Protein AF-A0A2D9KYJ1-F1 (afdb_monomer_lite)

Secondary structure (DSSP, 8-state):
----HHHHHHHHHHS----HHHHHHHHTS-HHHHHHHHTT--S---HHHHHHHHHHHHHHGGG-

Foldseek 3Di:
DPDPLLNVLLVLLVPDPDQLCRLCVVLVHHSVLSVCSNVVNDPDNDPVSSVSSSVVSVVCVVVD

Radius of gyration: 10.8 Å; chains: 1; bounding box: 32×18×30 Å

Structure (mmCIF, N/CA/C/O backbone):
data_AF-A0A2D9KYJ1-F1
#
_entry.id   AF-A0A2D9KYJ1-F1
#
loop_
_atom_site.group_PDB
_atom_site.id
_atom_site.type_symbol
_atom_site.label_atom_id
_atom_site.label_alt_id
_atom_site.label_comp_id
_atom_site.label_asym_id
_atom_site.label_entity_id
_atom_site.label_seq_id
_atom_site.pdbx_PDB_ins_code
_atom_site.Cartn_x
_atom_site.Cartn_y
_atom_site.Cartn_z
_atom_site.occupancy
_atom_site.B_iso_or_equiv
_atom_site.auth_seq_id
_atom_site.auth_comp_id
_atom_site.auth_asym_id
_atom_site.auth_atom_id
_atom_site.pdbx_PDB_model_num
ATOM 1 N N . MET A 1 1 ? -22.715 6.948 -6.018 1.00 43.47 1 MET A N 1
ATOM 2 C CA . MET A 1 1 ? -21.962 6.447 -4.846 1.00 43.47 1 MET A CA 1
ATOM 3 C C . MET A 1 1 ? -20.541 6.984 -4.921 1.00 43.47 1 MET A C 1
ATOM 5 O O . MET A 1 1 ? -19.794 6.553 -5.794 1.00 43.47 1 MET A O 1
ATOM 9 N N . ASN A 1 2 ? -2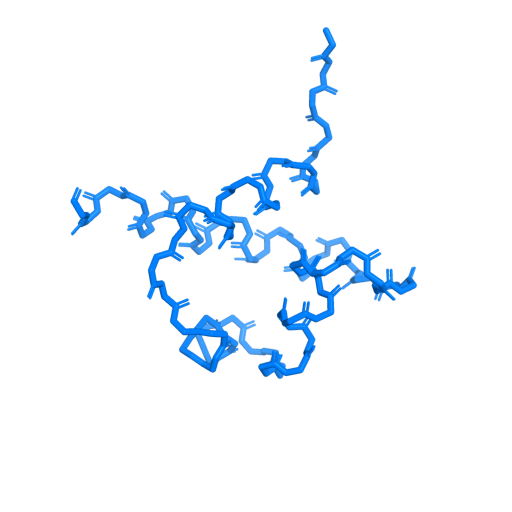0.182 7.947 -4.068 1.00 49.50 2 ASN A N 1
ATOM 10 C CA . ASN A 1 2 ? -18.789 8.378 -3.923 1.00 49.50 2 ASN A CA 1
ATOM 11 C C . ASN A 1 2 ? -17.999 7.210 -3.323 1.00 49.50 2 ASN A C 1
ATOM 13 O O . ASN A 1 2 ? -18.184 6.887 -2.154 1.00 49.50 2 ASN A O 1
ATOM 17 N N . LYS A 1 3 ? -17.175 6.537 -4.134 1.00 60.38 3 LYS A N 1
ATOM 18 C CA . LYS A 1 3 ? -16.267 5.481 -3.656 1.00 60.38 3 LYS A CA 1
ATOM 19 C C . LYS A 1 3 ? -15.280 6.122 -2.692 1.00 60.38 3 LYS A C 1
ATOM 21 O O . LYS A 1 3 ? -14.600 7.073 -3.091 1.00 60.38 3 LYS A O 1
ATOM 26 N N . ASN A 1 4 ? -15.195 5.632 -1.459 1.00 85.88 4 ASN A N 1
ATOM 27 C CA . ASN A 1 4 ? -14.249 6.202 -0.505 1.00 85.88 4 ASN A CA 1
ATOM 28 C C . ASN A 1 4 ? -12.807 5.931 -0.993 1.00 85.88 4 ASN A C 1
ATOM 30 O O . ASN A 1 4 ? -12.558 4.964 -1.718 1.00 85.88 4 ASN A O 1
ATOM 34 N N . LEU A 1 5 ? -11.857 6.810 -0.651 1.00 88.38 5 LEU A N 1
ATOM 35 C CA . LEU A 1 5 ? -10.463 6.705 -1.108 1.00 88.38 5 LEU A CA 1
ATOM 36 C C . LEU A 1 5 ? -9.876 5.313 -0.822 1.00 88.38 5 LEU A C 1
ATOM 38 O O . LEU A 1 5 ? -9.187 4.744 -1.660 1.00 88.38 5 LEU A O 1
ATOM 42 N N . TYR A 1 6 ? -10.209 4.743 0.335 1.00 88.38 6 TYR A N 1
ATOM 43 C CA . TYR A 1 6 ? -9.736 3.434 0.765 1.00 88.38 6 TYR A CA 1
ATOM 44 C C . TYR A 1 6 ? -10.174 2.308 -0.187 1.00 88.38 6 TYR A C 1
ATOM 46 O O . TYR A 1 6 ? -9.334 1.542 -0.648 1.00 88.38 6 TYR A O 1
ATOM 54 N N . GLU A 1 7 ? -11.445 2.253 -0.580 1.00 89.62 7 GLU A N 1
ATOM 55 C CA . GLU A 1 7 ? -11.964 1.282 -1.552 1.00 89.62 7 GLU A CA 1
ATOM 56 C C . GLU A 1 7 ? -11.301 1.420 -2.925 1.00 89.62 7 GLU A C 1
ATOM 58 O O . GLU A 1 7 ? -11.072 0.424 -3.615 1.00 89.62 7 GLU A O 1
ATOM 63 N N . GLN A 1 8 ? -10.992 2.650 -3.343 1.00 90.94 8 GLN A N 1
ATOM 64 C CA . GLN A 1 8 ? -10.266 2.889 -4.590 1.00 90.94 8 GLN A CA 1
ATOM 65 C C . GLN A 1 8 ? -8.829 2.375 -4.490 1.00 90.94 8 GLN A C 1
ATOM 67 O O . GLN A 1 8 ? -8.365 1.675 -5.388 1.00 90.94 8 GLN A O 1
ATOM 72 N N . THR A 1 9 ? -8.157 2.645 -3.372 1.00 92.12 9 THR A N 1
ATOM 73 C CA . THR A 1 9 ? -6.809 2.147 -3.093 1.00 92.12 9 THR A CA 1
ATOM 74 C C . THR A 1 9 ? -6.762 0.624 -3.052 1.00 92.12 9 THR A C 1
ATOM 76 O O . THR A 1 9 ? -5.843 0.042 -3.615 1.00 92.12 9 THR A O 1
ATOM 79 N N . LEU A 1 10 ? -7.767 -0.044 -2.475 1.00 91.31 10 LEU A N 1
ATOM 80 C CA . LEU A 1 10 ? -7.855 -1.509 -2.495 1.00 91.31 10 LEU A CA 1
ATOM 81 C C . LEU A 1 10 ? -7.959 -2.060 -3.918 1.00 91.31 10 LEU A C 1
ATOM 83 O O . LEU A 1 10 ? -7.299 -3.040 -4.249 1.00 91.31 10 LEU A O 1
ATOM 87 N N . LYS A 1 11 ? -8.752 -1.420 -4.783 1.00 90.81 11 LYS A N 1
ATOM 88 C CA . LYS A 1 11 ? -8.860 -1.822 -6.193 1.00 90.81 11 LYS A CA 1
ATOM 89 C C . LYS A 1 11 ? -7.544 -1.652 -6.936 1.00 90.81 11 LYS A C 1
ATOM 91 O O . LYS A 1 11 ? -7.176 -2.533 -7.701 1.00 90.81 11 LYS A O 1
ATOM 96 N N . LEU A 1 12 ? -6.843 -0.544 -6.702 1.00 91.44 12 LEU A N 1
ATOM 97 C CA . LEU A 1 12 ? -5.522 -0.314 -7.282 1.00 91.44 12 LEU A CA 1
ATOM 98 C C . LEU A 1 12 ? -4.511 -1.350 -6.792 1.00 91.44 12 LEU A C 1
ATOM 100 O O . LEU A 1 12 ? -3.772 -1.903 -7.595 1.00 91.44 12 LEU A O 1
ATOM 104 N N . LEU A 1 13 ? -4.519 -1.647 -5.494 1.00 90.69 13 LEU A N 1
ATOM 105 C CA . LEU A 1 13 ? -3.591 -2.591 -4.887 1.00 90.69 13 LEU A CA 1
ATOM 106 C C . LEU A 1 13 ? -3.846 -4.032 -5.351 1.00 90.69 13 LEU A C 1
ATOM 108 O O . LEU A 1 13 ? -2.896 -4.777 -5.540 1.00 90.69 13 LEU A O 1
ATOM 112 N N . ASN A 1 14 ? -5.109 -4.415 -5.561 1.00 90.12 14 ASN A N 1
ATOM 113 C CA . ASN A 1 14 ? -5.481 -5.736 -6.081 1.00 90.12 14 ASN A CA 1
ATOM 114 C C . ASN A 1 14 ? -5.254 -5.886 -7.590 1.00 90.12 14 ASN A C 1
ATOM 116 O O . ASN A 1 14 ? -5.084 -7.003 -8.059 1.00 90.12 14 ASN A O 1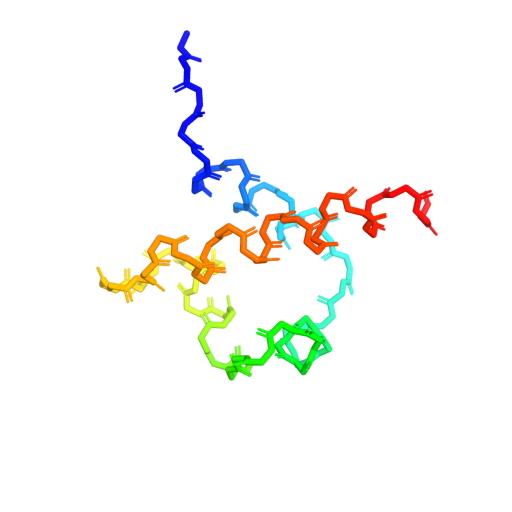
ATOM 120 N N . ALA A 1 15 ? -5.282 -4.787 -8.347 1.00 90.44 15 ALA A N 1
ATOM 121 C CA . ALA A 1 15 ? -5.000 -4.787 -9.783 1.00 90.44 15 ALA A CA 1
ATOM 122 C C . ALA A 1 15 ? -3.507 -4.612 -10.105 1.00 90.44 15 ALA A C 1
ATOM 124 O O . ALA A 1 15 ? -3.135 -4.620 -11.272 1.00 90.44 15 ALA A O 1
ATOM 125 N N . SER A 1 16 ? -2.671 -4.378 -9.094 1.00 87.81 16 SER A N 1
ATOM 126 C CA . SER A 1 16 ? -1.241 -4.154 -9.257 1.00 87.81 16 SER A CA 1
ATOM 127 C C . SER A 1 16 ? -0.471 -5.462 -9.109 1.00 87.81 16 SER A C 1
ATOM 129 O O . SER A 1 16 ? -0.647 -6.172 -8.122 1.00 87.81 16 SER A O 1
ATOM 131 N N . ASP A 1 17 ? 0.456 -5.719 -10.031 1.00 89.62 17 ASP A N 1
ATOM 132 C CA . ASP A 1 17 ? 1.410 -6.835 -9.947 1.00 89.62 17 ASP A CA 1
ATOM 133 C C . ASP A 1 17 ? 2.617 -6.530 -9.038 1.00 89.62 17 ASP A C 1
ATOM 135 O O . ASP A 1 17 ? 3.556 -7.321 -8.920 1.00 89.62 17 ASP A O 1
ATOM 139 N N . LEU A 1 18 ? 2.619 -5.368 -8.375 1.00 89.69 18 LEU A N 1
ATOM 140 C CA . LEU A 1 18 ? 3.702 -4.965 -7.488 1.00 89.69 18 LEU A CA 1
ATOM 141 C C . LEU A 1 18 ? 3.695 -5.800 -6.205 1.00 89.69 18 LEU A C 1
ATOM 143 O O . LEU A 1 18 ? 2.667 -5.998 -5.551 1.00 89.69 18 LEU A O 1
ATOM 147 N N . SER A 1 19 ? 4.883 -6.238 -5.783 1.00 92.50 19 SER A N 1
ATOM 148 C CA . SER A 1 19 ? 5.019 -6.951 -4.517 1.00 92.50 19 SER A CA 1
ATOM 149 C C . SER A 1 19 ? 4.716 -6.019 -3.331 1.00 92.50 19 SER A C 1
ATOM 151 O O . SER A 1 19 ? 5.097 -4.842 -3.346 1.00 92.50 19 SER A O 1
ATOM 153 N N . PRO A 1 20 ? 4.071 -6.517 -2.258 1.00 92.62 20 PRO A N 1
ATOM 154 C CA . PRO A 1 20 ? 3.823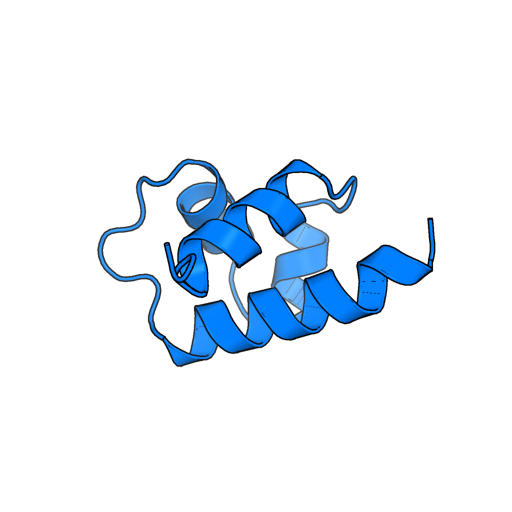 -5.722 -1.055 1.00 92.62 20 PRO A CA 1
ATOM 155 C C . PRO A 1 20 ? 5.095 -5.109 -0.460 1.00 92.62 20 PRO A C 1
ATOM 157 O O . PRO A 1 20 ? 5.048 -4.013 0.089 1.00 92.62 20 PRO A O 1
ATOM 160 N N . GLU A 1 21 ? 6.226 -5.805 -0.572 1.00 94.31 21 GLU A N 1
ATOM 161 C CA . GLU A 1 21 ? 7.553 -5.351 -0.157 1.00 94.31 21 GLU A CA 1
ATOM 162 C C . GLU A 1 21 ? 8.022 -4.132 -0.957 1.00 94.31 21 GLU A C 1
ATOM 164 O O . GLU A 1 21 ? 8.490 -3.162 -0.361 1.00 94.31 21 GLU A O 1
ATOM 169 N N . PHE A 1 22 ? 7.858 -4.160 -2.283 1.00 93.50 22 PHE A N 1
ATOM 170 C CA . PHE A 1 22 ? 8.233 -3.054 -3.159 1.00 93.50 22 PHE A CA 1
ATOM 171 C C . PHE A 1 22 ? 7.350 -1.827 -2.929 1.00 93.50 22 PHE A C 1
ATOM 173 O O . PHE A 1 22 ? 7.847 -0.711 -2.798 1.00 93.50 22 PHE A O 1
ATOM 180 N N . VAL A 1 23 ? 6.035 -2.017 -2.812 1.00 94.19 23 VAL A N 1
ATOM 181 C CA . VAL A 1 23 ? 5.115 -0.918 -2.479 1.00 94.19 23 VAL A CA 1
ATOM 182 C C . VAL A 1 23 ? 5.498 -0.305 -1.131 1.00 94.19 23 VAL A C 1
ATOM 184 O O . VAL A 1 23 ? 5.576 0.914 -0.990 1.00 94.19 23 VAL A O 1
ATOM 187 N N . ALA A 1 24 ? 5.772 -1.152 -0.137 1.00 95.00 24 ALA A N 1
ATOM 188 C CA . ALA A 1 24 ? 6.073 -0.720 1.217 1.00 95.00 24 ALA A CA 1
ATOM 189 C C . ALA A 1 24 ? 7.357 0.111 1.322 1.00 95.00 24 ALA A C 1
ATOM 191 O O . ALA A 1 24 ? 7.351 1.131 2.016 1.00 95.00 24 ALA A O 1
ATOM 192 N N . SER A 1 25 ? 8.427 -0.292 0.627 1.00 94.62 25 SER A N 1
ATOM 193 C CA . SER A 1 25 ? 9.696 0.442 0.628 1.00 94.62 25 SER A CA 1
ATOM 194 C C . SER A 1 25 ? 9.561 1.834 0.006 1.00 94.62 25 SER A C 1
ATOM 196 O O . SER A 1 25 ? 10.137 2.784 0.528 1.00 94.62 25 SER A O 1
ATOM 198 N N . ASN A 1 26 ? 8.742 1.978 -1.041 1.00 94.00 26 AS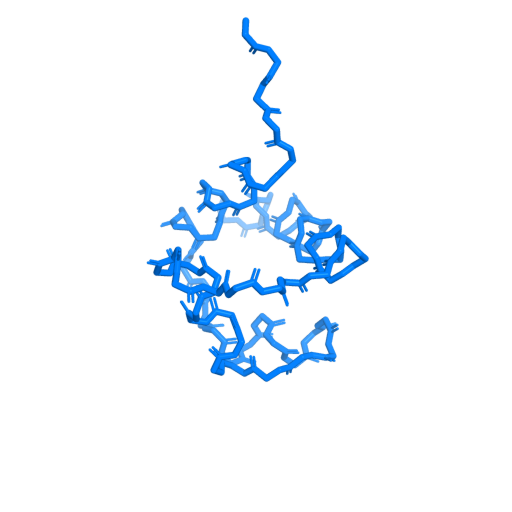N A N 1
ATOM 199 C CA . ASN A 1 26 ? 8.538 3.253 -1.732 1.00 94.00 26 ASN A CA 1
ATOM 200 C C . ASN A 1 26 ? 7.705 4.264 -0.929 1.00 94.00 26 ASN A C 1
ATOM 202 O O . ASN A 1 26 ? 7.920 5.467 -1.047 1.00 94.00 26 ASN A O 1
ATOM 206 N N . ILE A 1 27 ? 6.767 3.801 -0.095 1.00 93.81 27 ILE A N 1
ATOM 207 C CA . ILE A 1 27 ? 5.891 4.695 0.689 1.00 93.81 27 ILE A CA 1
ATOM 208 C C . ILE A 1 27 ? 6.277 4.800 2.175 1.00 93.81 27 ILE A C 1
ATOM 210 O O . ILE A 1 27 ? 5.590 5.477 2.948 1.00 93.81 27 ILE A O 1
ATOM 214 N N . GLY A 1 28 ? 7.359 4.133 2.591 1.00 94.12 28 GLY A N 1
ATOM 215 C CA . GLY A 1 28 ? 7.879 4.179 3.960 1.00 94.12 28 GLY A CA 1
ATOM 216 C C . GLY A 1 28 ? 7.004 3.447 4.984 1.00 94.12 28 GLY A C 1
ATOM 217 O O . GLY A 1 28 ? 6.799 3.935 6.096 1.00 94.12 28 GLY A O 1
ATOM 218 N N . VAL A 1 29 ? 6.452 2.287 4.617 1.00 94.25 29 VAL A N 1
ATOM 219 C CA . VAL A 1 29 ? 5.691 1.403 5.522 1.00 94.25 29 VAL A CA 1
ATOM 220 C C . VAL A 1 29 ? 6.276 -0.011 5.506 1.00 94.25 29 VAL A C 1
ATOM 222 O O . VAL A 1 29 ? 7.283 -0.275 4.862 1.00 94.25 29 VAL A O 1
ATOM 225 N N . THR A 1 30 ? 5.666 -0.951 6.232 1.00 95.31 30 THR A N 1
ATOM 226 C CA . THR A 1 30 ? 6.085 -2.362 6.199 1.00 95.31 30 THR A CA 1
ATOM 227 C C . THR A 1 30 ? 5.274 -3.156 5.176 1.00 95.31 30 THR A C 1
ATOM 229 O O . THR A 1 30 ? 4.076 -2.922 5.014 1.00 95.31 30 THR A O 1
ATOM 232 N N . GLY A 1 31 ? 5.876 -4.169 4.542 1.00 93.69 31 GLY A N 1
ATOM 233 C CA . GLY A 1 31 ? 5.145 -5.078 3.641 1.00 93.69 31 GLY A CA 1
ATOM 234 C C . GLY A 1 31 ? 3.969 -5.773 4.340 1.00 93.69 31 GLY A C 1
ATOM 235 O O . GLY A 1 31 ? 2.898 -5.950 3.762 1.00 93.69 31 GLY A O 1
ATOM 236 N N . ARG A 1 32 ? 4.109 -6.063 5.643 1.00 95.06 32 ARG A N 1
ATOM 237 C CA . ARG A 1 32 ? 3.012 -6.561 6.490 1.00 95.06 32 ARG A CA 1
ATOM 238 C C . ARG A 1 32 ? 1.841 -5.578 6.554 1.00 95.06 32 ARG A C 1
ATOM 240 O O . ARG A 1 32 ? 0.697 -6.016 6.528 1.00 95.06 32 ARG A O 1
ATOM 247 N N . TRP A 1 33 ? 2.108 -4.276 6.665 1.00 95.25 33 TRP A N 1
ATOM 248 C CA . TRP A 1 33 ? 1.060 -3.255 6.647 1.00 95.25 33 TRP A CA 1
ATOM 249 C C . TRP A 1 33 ? 0.323 -3.258 5.302 1.00 95.25 33 TRP A C 1
ATOM 251 O O . TRP A 1 33 ? -0.903 -3.308 5.303 1.00 95.25 33 TRP A O 1
ATOM 261 N N . VAL A 1 34 ? 1.046 -3.327 4.177 1.00 94.94 34 VAL A N 1
ATOM 262 C CA . VAL A 1 34 ? 0.444 -3.381 2.830 1.00 94.94 34 VAL A CA 1
ATOM 263 C C . VAL A 1 34 ? -0.427 -4.629 2.654 1.00 94.94 34 VAL A C 1
ATOM 265 O O . VAL A 1 34 ? -1.560 -4.517 2.195 1.00 94.94 34 VAL A O 1
ATOM 268 N N . ARG A 1 35 ? 0.043 -5.807 3.094 1.00 94.25 35 ARG A N 1
ATOM 269 C CA . ARG A 1 35 ? -0.765 -7.043 3.089 1.00 94.25 35 ARG A CA 1
ATOM 270 C C . ARG A 1 35 ? -2.042 -6.893 3.911 1.00 94.25 35 ARG A C 1
ATOM 272 O O . ARG A 1 35 ? -3.120 -7.158 3.407 1.00 94.25 35 ARG A O 1
ATOM 279 N N . LYS A 1 36 ? -1.946 -6.372 5.139 1.00 94.38 36 LYS A N 1
ATOM 280 C CA . LYS A 1 36 ? -3.125 -6.140 5.991 1.00 94.38 36 LYS A CA 1
ATOM 281 C C . LYS A 1 36 ? -4.127 -5.164 5.377 1.00 94.38 36 LYS A C 1
ATOM 283 O O . LYS A 1 36 ? -5.323 -5.330 5.592 1.00 94.38 36 LYS A O 1
ATOM 288 N N . VAL A 1 37 ? -3.647 -4.141 4.662 1.00 93.50 37 VAL A N 1
ATOM 289 C CA . VAL A 1 37 ? -4.511 -3.236 3.895 1.00 93.50 37 VAL A CA 1
ATOM 290 C C . VAL A 1 37 ? -5.214 -4.017 2.793 1.00 93.50 37 VAL A C 1
ATOM 292 O O . VAL A 1 37 ? -6.436 -3.990 2.760 1.00 93.50 37 VAL A O 1
ATOM 295 N N . ARG A 1 38 ? -4.466 -4.749 1.957 1.00 91.06 38 ARG A N 1
ATOM 296 C CA . ARG A 1 38 ? -5.001 -5.563 0.854 1.00 91.06 38 ARG A CA 1
ATOM 297 C C . ARG A 1 38 ? -6.067 -6.556 1.312 1.00 91.06 38 ARG A C 1
ATOM 299 O O . ARG A 1 38 ? -7.113 -6.662 0.685 1.00 91.06 38 ARG A O 1
ATOM 306 N N . ASP A 1 39 ? -5.808 -7.222 2.430 1.00 90.75 39 ASP A N 1
ATOM 307 C CA . ASP A 1 39 ? -6.680 -8.247 3.001 1.00 90.75 39 ASP A CA 1
ATOM 308 C C . ASP A 1 39 ? -7.860 -7.637 3.794 1.00 90.75 39 ASP A C 1
ATOM 310 O O . ASP A 1 39 ? -8.702 -8.365 4.310 1.00 90.75 39 ASP A O 1
ATOM 314 N N . GLY A 1 40 ? -7.926 -6.306 3.939 1.00 89.12 40 GLY A N 1
ATOM 315 C CA . GLY A 1 40 ? -9.015 -5.608 4.634 1.00 89.12 40 GLY A CA 1
ATOM 316 C C . GLY A 1 40 ? -9.045 -5.793 6.158 1.00 89.12 40 GLY A C 1
ATOM 317 O O . GLY A 1 40 ? -10.010 -5.399 6.805 1.00 89.12 40 GLY A O 1
ATOM 318 N N . ILE A 1 41 ? -8.000 -6.370 6.760 1.00 91.56 41 ILE A N 1
ATOM 319 C CA . ILE A 1 41 ? -7.945 -6.714 8.198 1.00 91.56 41 ILE A CA 1
ATOM 320 C C . ILE A 1 41 ? -7.261 -5.647 9.064 1.00 91.56 41 ILE A C 1
ATOM 322 O O . ILE A 1 41 ? -7.004 -5.850 10.256 1.00 91.56 41 ILE A O 1
ATOM 326 N N . ILE A 1 42 ? -6.879 -4.517 8.472 1.00 90.25 42 ILE A N 1
ATOM 327 C CA . ILE A 1 42 ? -6.203 -3.446 9.193 1.00 90.25 42 ILE A CA 1
ATOM 328 C C . ILE A 1 42 ? -7.205 -2.617 10.006 1.00 90.25 42 ILE A C 1
ATOM 330 O O . ILE A 1 42 ? -8.095 -1.987 9.451 1.00 90.25 42 ILE A O 1
ATOM 334 N N . LYS A 1 43 ? -7.043 -2.594 11.336 1.00 84.19 43 LYS A N 1
ATOM 335 C CA . LYS A 1 43 ? -7.919 -1.810 12.226 1.00 84.19 43 LYS A CA 1
ATOM 336 C C . LYS A 1 43 ? -7.766 -0.303 12.020 1.00 84.19 43 LYS A C 1
ATOM 338 O O . LYS A 1 43 ? -8.754 0.410 11.931 1.00 84.19 43 LYS A O 1
ATOM 343 N N . GLU A 1 44 ? -6.525 0.168 11.929 1.00 86.81 44 GLU A N 1
ATOM 344 C CA . GLU A 1 44 ? -6.212 1.593 11.815 1.00 86.81 44 GLU A CA 1
ATOM 345 C C . GLU A 1 44 ? -5.122 1.798 10.758 1.00 86.81 44 GLU A C 1
ATOM 347 O O . GLU A 1 44 ? -3.925 1.790 11.063 1.00 86.81 44 GLU A O 1
ATOM 352 N N . PRO A 1 45 ? -5.503 1.929 9.476 1.00 84.12 45 PRO A N 1
ATOM 353 C CA . PRO A 1 45 ? -4.524 2.114 8.415 1.00 84.12 45 PRO A CA 1
ATOM 354 C C . PRO A 1 45 ? -3.857 3.493 8.471 1.00 84.12 45 PRO A C 1
ATOM 356 O O . PRO A 1 45 ? -2.699 3.620 8.080 1.00 84.12 45 PRO A O 1
ATOM 359 N N . GLY A 1 46 ? -4.549 4.500 9.008 1.00 91.19 46 GLY A N 1
ATOM 360 C CA . GLY A 1 46 ? -4.108 5.892 9.030 1.00 91.19 46 GLY A CA 1
ATOM 361 C C . GLY A 1 46 ? -4.332 6.577 7.680 1.00 91.19 46 GLY A C 1
ATOM 362 O O . GLY A 1 46 ? -3.827 6.132 6.650 1.00 91.19 46 GLY A O 1
ATOM 363 N N . VAL A 1 47 ? -5.068 7.692 7.689 1.00 89.94 47 VAL A N 1
ATOM 364 C CA . VAL A 1 47 ? -5.492 8.407 6.470 1.00 89.94 47 VAL A CA 1
ATOM 365 C C . VAL A 1 47 ? -4.298 8.800 5.595 1.00 89.94 47 VAL A C 1
ATOM 367 O O . VAL A 1 47 ? -4.296 8.527 4.400 1.00 89.94 47 VAL A O 1
ATOM 370 N N . 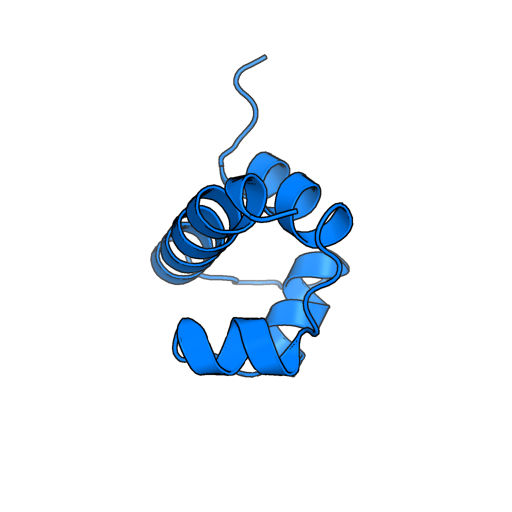GLN A 1 48 ? -3.233 9.344 6.194 1.00 93.06 48 GLN A N 1
ATOM 371 C CA . GLN A 1 48 ? -2.036 9.757 5.452 1.00 93.06 48 GLN A CA 1
ATOM 372 C C . GLN A 1 48 ? -1.324 8.587 4.757 1.00 93.06 48 GLN A C 1
ATOM 374 O O . GLN A 1 48 ? -0.793 8.754 3.664 1.00 93.06 48 GLN A O 1
ATOM 379 N N . LYS A 1 49 ? -1.308 7.394 5.367 1.00 94.31 49 LYS A N 1
ATOM 380 C CA . LYS A 1 49 ? -0.672 6.212 4.764 1.00 94.31 49 LYS A CA 1
ATOM 381 C C . LYS A 1 49 ? -1.499 5.675 3.601 1.00 94.31 49 LYS A C 1
ATOM 383 O O . LYS A 1 49 ? -0.928 5.286 2.589 1.00 94.31 49 LYS A O 1
ATOM 388 N N . ILE A 1 50 ? -2.828 5.695 3.725 1.00 94.31 50 ILE A N 1
ATOM 389 C CA . ILE A 1 50 ? -3.732 5.346 2.620 1.00 94.31 50 ILE A CA 1
ATOM 390 C C . ILE A 1 50 ? -3.598 6.334 1.465 1.00 94.31 50 ILE A C 1
ATOM 392 O O . ILE A 1 50 ? -3.573 5.887 0.323 1.00 94.31 50 ILE A O 1
ATOM 396 N N . GLN A 1 51 ? -3.452 7.632 1.743 1.00 93.81 51 GLN A N 1
ATOM 397 C CA . GLN A 1 51 ? -3.215 8.634 0.703 1.00 93.81 51 GLN A CA 1
ATOM 398 C C . GLN A 1 51 ? -1.900 8.367 -0.041 1.00 93.81 51 GLN A C 1
ATOM 400 O O . GLN A 1 51 ? -1.920 8.209 -1.253 1.00 93.81 51 GLN A O 1
ATOM 405 N N . ARG A 1 52 ? -0.778 8.185 0.671 1.00 94.75 52 ARG A N 1
ATOM 406 C CA . ARG A 1 52 ? 0.517 7.865 0.035 1.00 94.75 52 ARG A CA 1
ATOM 407 C C . ARG A 1 52 ? 0.468 6.584 -0.794 1.00 94.75 52 ARG A C 1
ATOM 409 O O . ARG A 1 52 ? 1.027 6.533 -1.883 1.00 94.75 52 ARG A O 1
ATOM 416 N N . LEU A 1 53 ? -0.196 5.549 -0.273 1.00 94.94 53 LEU A N 1
ATOM 417 C CA . LEU A 1 53 ? -0.403 4.296 -0.995 1.00 94.94 53 LEU A CA 1
ATOM 418 C C . LEU A 1 53 ? -1.224 4.524 -2.271 1.00 94.94 53 LEU A C 1
ATOM 420 O O . LEU A 1 53 ? -0.874 3.997 -3.321 1.00 94.94 53 LEU A O 1
ATOM 424 N N . HIS A 1 54 ? -2.300 5.307 -2.178 1.00 94.06 54 HIS A N 1
ATOM 425 C CA . HIS A 1 54 ? -3.137 5.658 -3.318 1.00 94.06 54 HIS A CA 1
ATOM 426 C C . HIS A 1 54 ? -2.337 6.392 -4.393 1.00 94.06 54 HIS A C 1
ATOM 428 O O . HIS A 1 54 ? -2.353 5.974 -5.546 1.00 94.06 54 HIS A O 1
ATOM 434 N N . ASP A 1 55 ? -1.619 7.448 -4.009 1.00 94.25 55 ASP A N 1
ATOM 435 C CA . ASP A 1 55 ? -0.841 8.280 -4.926 1.00 94.25 55 ASP A CA 1
ATOM 436 C C . ASP A 1 55 ? 0.217 7.436 -5.644 1.00 94.25 55 ASP A C 1
ATOM 438 O O . ASP A 1 55 ? 0.291 7.442 -6.872 1.00 94.25 55 ASP A O 1
ATOM 442 N N . PHE A 1 56 ? 0.958 6.616 -4.891 1.00 94.56 56 PHE A N 1
ATOM 443 C CA . PHE A 1 56 ? 1.964 5.715 -5.447 1.00 94.56 56 PHE A CA 1
ATOM 444 C C . PHE A 1 56 ? 1.372 4.737 -6.470 1.00 94.56 56 PHE A C 1
ATOM 446 O O . PHE A 1 56 ? 1.898 4.599 -7.576 1.00 94.56 56 PHE A O 1
ATOM 453 N N . LEU A 1 57 ? 0.271 4.062 -6.129 1.00 92.62 57 LEU A N 1
ATOM 454 C CA . LEU A 1 57 ? -0.357 3.093 -7.028 1.00 92.62 57 LEU A CA 1
ATOM 455 C C . LEU A 1 57 ? -0.982 3.766 -8.255 1.00 92.62 57 LEU A C 1
ATOM 457 O O . LEU A 1 57 ? -0.907 3.214 -9.348 1.00 92.62 57 LEU A O 1
ATOM 461 N N . SER A 1 58 ? -1.566 4.954 -8.098 1.00 91.50 58 SER A N 1
ATOM 462 C CA . SER A 1 58 ? -2.150 5.726 -9.199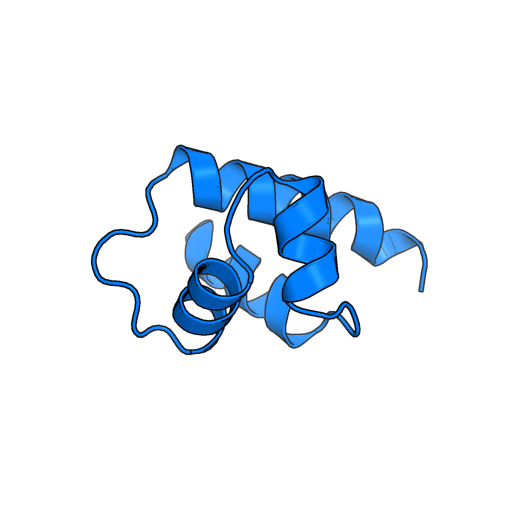 1.00 91.50 58 SER A CA 1
ATOM 463 C C . SER A 1 58 ? -1.095 6.195 -10.204 1.00 91.50 58 SER A C 1
ATOM 465 O O . SER A 1 58 ? -1.364 6.180 -11.402 1.00 91.50 58 SER A O 1
ATOM 467 N N . THR A 1 59 ? 0.116 6.540 -9.754 1.00 88.81 59 THR A N 1
ATOM 468 C CA . THR A 1 59 ? 1.236 6.878 -10.648 1.00 88.81 59 THR A CA 1
ATOM 469 C C . THR A 1 59 ? 1.807 5.649 -11.362 1.00 88.81 59 THR A C 1
ATOM 471 O O . THR A 1 59 ? 2.136 5.726 -12.542 1.00 88.81 59 THR A O 1
ATOM 474 N N . ASN A 1 60 ? 1.895 4.502 -10.680 1.00 81.88 60 ASN A N 1
ATOM 475 C CA . ASN A 1 60 ? 2.464 3.273 -11.252 1.00 81.88 60 ASN A CA 1
ATOM 476 C C . ASN A 1 60 ? 1.477 2.481 -12.126 1.00 81.88 60 ASN A C 1
ATOM 478 O O . ASN A 1 60 ? 1.894 1.606 -12.877 1.00 81.88 60 ASN A O 1
ATOM 482 N N . LYS A 1 61 ? 0.176 2.798 -12.080 1.00 63.69 61 LYS A N 1
ATOM 483 C CA . LYS A 1 61 ? -0.844 2.170 -12.934 1.00 63.69 61 LYS A CA 1
ATOM 484 C C . LYS A 1 61 ? -0.664 2.470 -14.429 1.00 63.69 61 LYS A C 1
ATOM 486 O O . LYS A 1 61 ? -1.204 1.747 -15.253 1.00 63.69 61 LYS A O 1
ATOM 491 N N . SER A 1 62 ? 0.061 3.536 -14.768 1.00 50.06 62 SER A N 1
ATOM 492 C CA . SER A 1 62 ? 0.275 3.987 -16.151 1.00 50.06 62 SER A CA 1
ATOM 493 C C . SER A 1 62 ? 1.517 3.381 -16.818 1.00 50.06 62 SER A C 1
ATOM 495 O O . SER A 1 62 ? 1.838 3.768 -17.937 1.00 50.06 62 SER A O 1
ATOM 497 N N . ALA A 1 63 ? 2.243 2.493 -16.130 1.00 44.31 63 ALA A N 1
ATOM 498 C CA . ALA A 1 63 ? 3.503 1.914 -16.607 1.00 44.31 63 ALA A CA 1
ATOM 499 C C . ALA A 1 63 ? 3.406 0.420 -16.983 1.00 44.31 63 ALA A C 1
ATOM 501 O O . ALA A 1 63 ? 4.438 -0.190 -17.261 1.00 44.31 63 ALA A O 1
ATOM 502 N N . ALA A 1 64 ? 2.197 -0.153 -16.978 1.00 39.34 64 ALA A N 1
ATOM 503 C CA . ALA A 1 64 ? 1.914 -1.529 -17.391 1.00 39.34 64 ALA A CA 1
ATOM 504 C C . ALA A 1 64 ? 1.102 -1.553 -18.690 1.00 39.34 64 ALA A C 1
ATOM 506 O O . ALA A 1 64 ? 0.162 -0.730 -18.802 1.00 39.34 64 ALA A O 1
#

pLDDT: mean 87.17, std 13.59, range [39.34, 95.31]

Sequence (64 aa):
MNKNLYEQTLKLLNASDLSPEFVASNIGVTGRWVRKVRDGIIKEPGVQKIQRLHDFLSTNKSAA